Protein AF-A0A9Q1LGC0-F1 (afdb_monomer_lite)

Radius of gyration: 21.3 Å; chains: 1; bounding box: 44×42×55 Å

Structure (mmCIF, N/CA/C/O backbone):
data_AF-A0A9Q1LGC0-F1
#
_entry.id   AF-A0A9Q1LGC0-F1
#
loop_
_atom_site.group_PDB
_atom_site.id
_atom_site.type_symbol
_atom_site.label_atom_id
_atom_site.label_alt_id
_atom_site.label_comp_id
_atom_site.label_asym_id
_atom_site.label_entity_id
_atom_site.label_seq_id
_atom_site.pdbx_PDB_ins_code
_atom_site.Cartn_x
_atom_site.Cartn_y
_atom_site.Cartn_z
_atom_site.occupancy
_atom_site.B_iso_or_equiv
_atom_site.auth_seq_id
_atom_site.auth_comp_id
_atom_site.auth_asym_id
_atom_site.auth_atom_id
_atom_site.pdbx_PDB_model_num
ATOM 1 N N . MET A 1 1 ? 6.711 -19.956 -13.975 1.00 49.34 1 MET A N 1
ATOM 2 C CA . MET A 1 1 ? 8.120 -19.702 -14.358 1.00 49.34 1 MET A CA 1
ATOM 3 C C . MET A 1 1 ? 8.284 -18.197 -14.543 1.00 49.34 1 MET A C 1
ATOM 5 O O . MET A 1 1 ? 7.497 -17.630 -15.287 1.00 49.34 1 MET A O 1
ATOM 9 N N . VAL A 1 2 ? 9.196 -17.536 -13.818 1.00 62.91 2 VAL A N 1
ATOM 10 C CA . VAL A 1 2 ? 9.361 -16.064 -13.844 1.00 62.91 2 VAL A CA 1
ATOM 11 C C . VAL A 1 2 ? 10.770 -15.720 -14.333 1.00 62.91 2 VAL A C 1
ATOM 13 O O . VAL A 1 2 ? 11.728 -16.362 -13.910 1.00 62.91 2 VAL A O 1
ATOM 16 N N . ALA A 1 3 ? 10.897 -14.708 -15.193 1.00 62.69 3 ALA A N 1
ATOM 17 C CA . ALA A 1 3 ? 12.174 -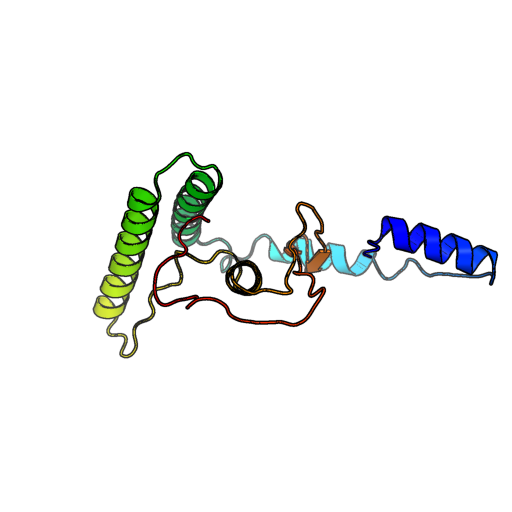14.179 -15.671 1.00 62.69 3 ALA A CA 1
ATOM 18 C C . ALA A 1 3 ? 12.206 -12.653 -15.480 1.00 62.69 3 ALA A C 1
ATOM 20 O O . ALA A 1 3 ? 11.379 -11.944 -16.052 1.00 62.69 3 ALA A O 1
ATOM 21 N N . PHE A 1 4 ? 13.147 -12.155 -14.672 1.00 76.69 4 PHE A N 1
ATOM 22 C CA . PHE A 1 4 ? 13.383 -10.722 -14.454 1.00 76.69 4 PHE A CA 1
ATOM 23 C C . PHE A 1 4 ? 14.465 -10.199 -15.410 1.00 76.69 4 PHE A C 1
ATOM 25 O O . PHE A 1 4 ? 14.964 -10.940 -16.252 1.00 76.69 4 PHE A O 1
ATOM 32 N N . VAL A 1 5 ? 14.838 -8.917 -15.302 1.00 72.25 5 VAL A N 1
ATOM 33 C CA . VAL A 1 5 ? 15.758 -8.241 -16.241 1.00 72.25 5 VAL A CA 1
ATOM 34 C C . VAL A 1 5 ? 17.048 -9.030 -16.480 1.00 72.25 5 VAL A C 1
ATOM 36 O O . VAL A 1 5 ? 17.440 -9.191 -17.628 1.00 72.25 5 VAL A O 1
ATOM 39 N N . ALA A 1 6 ? 17.675 -9.584 -15.438 1.00 70.19 6 ALA A N 1
ATOM 40 C CA . ALA A 1 6 ? 18.895 -10.379 -15.592 1.00 70.19 6 ALA A CA 1
ATOM 41 C C . ALA A 1 6 ? 18.668 -11.636 -16.452 1.00 70.19 6 ALA A C 1
ATOM 43 O O . ALA A 1 6 ? 19.424 -11.889 -17.388 1.00 70.19 6 ALA A O 1
ATOM 44 N N . GLN A 1 7 ? 17.590 -12.386 -16.196 1.00 72.44 7 GLN A N 1
ATOM 45 C CA . GLN A 1 7 ? 17.215 -13.542 -17.015 1.00 72.44 7 GLN A CA 1
ATOM 46 C C . GLN A 1 7 ? 16.841 -13.115 -18.440 1.00 72.44 7 GLN A C 1
ATOM 48 O O . GLN A 1 7 ? 17.258 -13.757 -19.399 1.00 72.44 7 GLN A O 1
ATOM 53 N N . LYS A 1 8 ? 16.140 -11.985 -18.598 1.00 72.50 8 LYS A N 1
ATOM 54 C CA . LYS A 1 8 ? 15.800 -11.421 -19.910 1.00 72.50 8 LYS A CA 1
ATOM 55 C C . LYS A 1 8 ? 17.022 -10.965 -20.698 1.00 72.50 8 LYS A C 1
ATOM 57 O O . LYS A 1 8 ? 17.033 -11.142 -21.906 1.00 72.50 8 LYS A O 1
ATOM 62 N N . VAL A 1 9 ? 18.067 -10.438 -20.061 1.00 71.94 9 VAL A N 1
ATOM 63 C CA . VAL A 1 9 ? 19.337 -10.121 -20.736 1.00 71.94 9 VAL A CA 1
ATOM 64 C C . VAL A 1 9 ? 20.021 -11.396 -21.224 1.00 71.94 9 VAL A C 1
ATOM 66 O O . VAL A 1 9 ? 20.543 -11.405 -22.333 1.00 71.94 9 VAL A O 1
ATOM 69 N N . VAL A 1 10 ? 19.980 -12.487 -20.456 1.00 69.00 10 VAL A N 1
ATOM 70 C CA . VAL A 1 10 ? 20.503 -13.790 -20.905 1.00 69.00 10 VAL A CA 1
ATOM 71 C C . VAL A 1 10 ? 19.692 -14.332 -22.087 1.00 69.00 10 VAL A C 1
ATOM 73 O O . VAL A 1 10 ? 20.288 -14.749 -23.078 1.00 69.00 10 VAL A O 1
ATOM 76 N N . GLU A 1 11 ? 18.359 -14.255 -22.034 1.00 71.94 11 GLU A N 1
ATOM 77 C CA . GLU A 1 11 ? 17.471 -14.644 -23.142 1.00 71.94 11 GLU A CA 1
ATOM 78 C C . GLU A 1 11 ? 17.713 -13.790 -24.393 1.00 71.94 11 GLU A C 1
ATOM 80 O O . GLU A 1 11 ? 17.868 -14.327 -25.485 1.00 71.94 11 GLU A O 1
ATOM 85 N N . VAL A 1 12 ? 17.803 -12.465 -24.241 1.00 74.62 12 VAL A N 1
ATOM 86 C CA . VAL A 1 12 ? 18.082 -11.534 -25.342 1.00 74.62 12 VAL A CA 1
ATOM 87 C C . VAL A 1 12 ? 19.488 -11.736 -25.878 1.00 74.62 12 VAL A C 1
ATOM 89 O O . VAL A 1 12 ? 19.656 -11.662 -27.079 1.00 74.62 12 VAL A O 1
ATOM 92 N N . ASN A 1 13 ? 20.494 -12.034 -25.057 1.00 69.50 13 ASN A N 1
ATOM 93 C CA . ASN A 1 13 ? 21.831 -12.366 -25.549 1.00 69.50 13 ASN A CA 1
ATOM 94 C C . ASN A 1 13 ? 21.836 -13.695 -26.308 1.00 69.50 13 ASN A C 1
ATOM 96 O O . ASN A 1 13 ? 22.532 -13.805 -27.313 1.00 69.50 13 ASN A O 1
ATOM 100 N N . ALA A 1 14 ? 21.063 -14.690 -25.869 1.00 66.81 14 ALA A N 1
ATOM 101 C CA . ALA A 1 14 ? 20.889 -15.938 -26.607 1.00 66.81 14 ALA A CA 1
ATOM 102 C C . ALA A 1 14 ? 20.182 -15.701 -27.956 1.00 66.81 14 ALA A C 1
ATOM 104 O O . ALA A 1 14 ? 20.643 -16.194 -28.981 1.00 66.81 14 ALA A O 1
ATOM 105 N N . LEU A 1 15 ? 19.132 -14.873 -27.972 1.00 70.06 15 LEU A N 1
ATOM 106 C CA . LEU A 1 15 ? 18.386 -14.478 -29.174 1.00 70.06 15 LEU A CA 1
ATOM 107 C C . LEU A 1 15 ? 19.172 -13.536 -30.098 1.00 70.06 15 LEU A C 1
ATOM 109 O O . LEU A 1 15 ? 19.120 -13.694 -31.304 1.00 70.06 15 LEU A O 1
ATOM 113 N N . ALA A 1 16 ? 19.928 -12.578 -29.571 1.00 69.75 16 ALA A N 1
ATOM 114 C CA . ALA A 1 16 ? 20.727 -11.622 -30.338 1.00 69.75 16 ALA A CA 1
ATOM 115 C C . ALA A 1 16 ? 21.984 -12.278 -30.911 1.00 69.75 16 ALA A C 1
ATOM 117 O O . ALA A 1 16 ? 22.354 -11.978 -32.042 1.00 69.75 16 ALA A O 1
ATOM 118 N N . LYS A 1 17 ? 22.594 -13.235 -30.194 1.00 63.78 17 LYS A N 1
ATOM 119 C CA . LYS A 1 17 ? 23.566 -14.164 -30.795 1.00 63.78 17 LYS A CA 1
ATOM 120 C C . LYS A 1 17 ? 22.941 -14.982 -31.927 1.00 63.78 17 LYS A C 1
ATOM 122 O O . LYS A 1 17 ? 23.657 -15.361 -32.843 1.00 63.78 17 LYS A O 1
ATOM 127 N N . ALA A 1 18 ? 21.630 -15.215 -31.879 1.00 61.56 18 ALA A N 1
ATOM 128 C CA . ALA A 1 18 ? 20.885 -15.848 -32.958 1.00 61.56 18 ALA A CA 1
ATOM 129 C C . ALA A 1 18 ? 20.405 -14.876 -34.063 1.00 61.56 18 ALA A C 1
ATOM 131 O O . ALA A 1 18 ? 19.939 -15.366 -35.086 1.00 61.56 18 ALA A O 1
ATOM 132 N N . LEU A 1 19 ? 20.506 -13.540 -33.907 1.00 68.38 19 LEU A N 1
ATOM 133 C CA . LEU A 1 19 ? 19.859 -12.584 -34.833 1.00 68.38 19 LEU A CA 1
ATOM 134 C C . LEU A 1 19 ? 20.586 -11.270 -35.195 1.00 68.38 19 LEU A C 1
ATOM 136 O O . LEU A 1 19 ? 20.078 -10.610 -36.086 1.00 68.38 19 LEU A O 1
ATOM 140 N N . SER A 1 20 ? 21.685 -10.857 -34.546 1.00 58.09 20 SER A N 1
ATOM 141 C CA . SER A 1 20 ? 22.530 -9.654 -34.821 1.00 58.09 20 SER A CA 1
ATOM 142 C C . SER A 1 20 ? 21.945 -8.511 -35.708 1.00 58.09 20 SER A C 1
ATOM 144 O O . SER A 1 20 ? 21.781 -8.699 -36.907 1.00 58.09 20 SER A O 1
ATOM 146 N N . GLY A 1 21 ? 21.751 -7.250 -35.289 1.00 54.09 21 GLY A N 1
ATOM 147 C CA . GLY A 1 21 ? 22.060 -6.536 -34.046 1.00 54.09 21 GLY A CA 1
ATOM 148 C C . GLY A 1 21 ? 21.737 -5.019 -34.125 1.00 54.09 21 GLY A C 1
ATOM 149 O O . GLY A 1 21 ? 21.541 -4.493 -35.216 1.00 54.09 21 GLY A O 1
ATOM 150 N N . ALA A 1 22 ? 21.705 -4.372 -32.942 1.00 58.94 22 ALA A N 1
ATOM 151 C CA . ALA A 1 22 ? 21.866 -2.936 -32.580 1.00 58.94 22 ALA A CA 1
ATOM 152 C C . ALA A 1 22 ? 20.791 -2.413 -31.588 1.00 58.94 22 ALA A C 1
ATOM 154 O O . ALA A 1 22 ? 19.604 -2.699 -31.737 1.00 58.94 22 ALA A O 1
ATOM 155 N N . LYS A 1 23 ? 21.207 -1.648 -30.560 1.00 56.25 23 LYS A N 1
ATOM 156 C CA . LYS A 1 23 ? 20.349 -0.994 -29.542 1.00 56.25 23 LYS A CA 1
ATOM 157 C C . LYS A 1 23 ? 20.912 0.379 -29.138 1.00 56.25 23 LYS A C 1
ATOM 159 O O . LYS A 1 23 ? 22.122 0.560 -29.179 1.00 56.25 23 LYS A O 1
ATOM 164 N N . ASP A 1 24 ? 20.025 1.295 -28.736 1.00 56.31 24 ASP A N 1
ATOM 165 C CA . ASP A 1 24 ? 20.278 2.739 -28.566 1.00 56.31 24 ASP A CA 1
ATOM 166 C C . ASP A 1 24 ? 20.199 3.197 -27.088 1.00 56.31 24 ASP A C 1
ATOM 168 O O . ASP A 1 24 ? 19.319 2.764 -26.337 1.00 56.31 24 ASP A O 1
ATOM 172 N N . GLU A 1 25 ? 21.123 4.071 -26.673 1.00 56.88 25 GLU A N 1
ATOM 173 C CA . GLU A 1 25 ? 21.407 4.473 -25.281 1.00 56.88 25 GLU A CA 1
ATOM 174 C C . GLU A 1 25 ? 20.877 5.875 -24.905 1.00 56.88 25 GLU A C 1
ATOM 176 O O . GLU A 1 25 ? 20.858 6.238 -23.725 1.00 56.88 25 GLU A O 1
ATOM 181 N N . ALA A 1 26 ? 20.368 6.661 -25.860 1.00 52.81 26 ALA A N 1
ATOM 182 C CA . ALA A 1 26 ? 19.949 8.053 -25.628 1.00 52.81 26 ALA A CA 1
ATOM 183 C C . ALA A 1 26 ? 18.711 8.227 -24.711 1.00 52.81 26 ALA A C 1
ATOM 185 O O . ALA A 1 26 ? 18.450 9.320 -24.209 1.00 52.81 26 ALA A O 1
ATOM 186 N N . PHE A 1 27 ? 17.952 7.161 -24.445 1.00 50.78 27 PHE A N 1
ATOM 187 C CA . PHE A 1 27 ? 16.671 7.218 -23.724 1.00 50.78 27 PHE A CA 1
ATOM 188 C C . PHE A 1 27 ? 16.808 7.405 -22.194 1.00 50.78 27 PHE A C 1
ATOM 190 O O . PHE A 1 27 ? 15.862 7.829 -21.529 1.00 50.78 27 PHE A O 1
ATOM 197 N N . PHE A 1 28 ? 17.976 7.118 -21.607 1.00 52.06 28 PHE A N 1
ATOM 198 C CA . PHE A 1 28 ? 18.131 7.037 -20.145 1.00 52.06 28 PHE A CA 1
ATOM 199 C C . PHE A 1 28 ? 18.548 8.351 -19.456 1.00 52.06 28 PHE A C 1
ATOM 201 O O . PHE A 1 28 ? 18.297 8.516 -18.260 1.00 52.06 28 PHE A O 1
ATOM 208 N N . SER A 1 29 ? 19.124 9.319 -20.179 1.00 56.34 29 SER A N 1
ATOM 209 C CA . SER A 1 29 ? 19.671 10.558 -19.592 1.00 56.34 29 SER A CA 1
ATOM 210 C C . SER A 1 29 ? 18.597 11.597 -19.227 1.00 56.34 29 SER A C 1
ATOM 212 O O . SER A 1 29 ? 18.686 12.247 -18.183 1.00 56.34 29 SER A O 1
ATOM 214 N N . ALA A 1 30 ? 17.528 11.704 -20.022 1.00 57.81 30 ALA A N 1
ATOM 215 C CA . ALA A 1 30 ? 16.445 12.671 -19.809 1.00 57.81 30 ALA A CA 1
ATOM 216 C C . ALA A 1 30 ? 15.650 12.419 -18.511 1.00 57.81 30 ALA A C 1
ATOM 218 O O . ALA A 1 30 ? 15.140 13.349 -17.883 1.00 57.81 30 ALA A O 1
ATOM 219 N N . ASN A 1 31 ? 15.581 11.162 -18.066 1.00 55.34 31 ASN A N 1
ATOM 220 C CA . ASN A 1 31 ? 14.791 10.775 -16.899 1.00 55.34 31 ASN A CA 1
ATOM 221 C C . ASN A 1 31 ? 15.469 11.154 -15.568 1.00 55.34 31 ASN A C 1
ATOM 223 O O . ASN A 1 31 ? 14.783 11.327 -14.564 1.00 55.34 31 ASN A O 1
ATOM 227 N N . ALA A 1 32 ? 16.798 11.322 -15.542 1.00 57.66 32 ALA A N 1
ATOM 228 C CA . ALA A 1 32 ? 17.554 11.685 -14.340 1.00 57.66 32 ALA A CA 1
ATOM 229 C C . ALA A 1 32 ? 17.368 13.165 -13.945 1.00 57.66 32 ALA A C 1
ATOM 231 O O . ALA A 1 32 ? 17.193 13.482 -12.765 1.00 57.66 32 ALA A O 1
ATOM 232 N N . ALA A 1 33 ? 17.327 14.070 -14.928 1.00 62.91 33 ALA A N 1
ATOM 233 C CA . ALA A 1 33 ? 17.176 15.510 -14.701 1.00 62.91 33 ALA A CA 1
ATOM 234 C C . ALA A 1 33 ? 15.799 15.877 -14.111 1.00 62.91 33 ALA A C 1
ATOM 236 O O . ALA A 1 33 ? 15.700 16.712 -13.212 1.00 62.91 33 ALA A O 1
ATOM 237 N N . ALA A 1 34 ? 14.736 15.195 -14.547 1.00 61.47 34 ALA A N 1
ATOM 238 C CA . ALA A 1 34 ? 13.378 15.422 -14.051 1.00 61.47 34 ALA A CA 1
ATOM 239 C C . ALA A 1 34 ? 13.170 14.999 -12.579 1.00 61.47 34 ALA A C 1
ATOM 241 O O . ALA A 1 34 ? 12.234 15.470 -11.931 1.00 61.47 34 ALA A O 1
ATOM 242 N N . GLN A 1 35 ? 14.025 14.128 -12.025 1.00 58.56 35 GLN A N 1
ATOM 243 C CA . GLN A 1 35 ? 13.902 13.674 -10.630 1.00 58.56 35 GLN A CA 1
ATOM 244 C C . GLN A 1 35 ? 14.501 14.665 -9.638 1.00 58.56 35 GLN A C 1
ATOM 246 O O . GLN A 1 35 ? 13.994 14.806 -8.524 1.00 58.56 35 GLN A O 1
ATOM 251 N N . ALA A 1 36 ? 15.588 15.335 -10.030 1.00 62.53 36 ALA A N 1
ATOM 252 C CA . ALA A 1 36 ? 16.300 16.268 -9.167 1.00 62.53 36 ALA A CA 1
ATOM 253 C C . ALA A 1 36 ? 15.414 17.462 -8.772 1.00 62.53 36 ALA A C 1
ATOM 255 O O . ALA A 1 36 ? 15.439 17.884 -7.619 1.00 62.53 36 ALA A O 1
ATOM 256 N N . SER A 1 37 ? 14.559 17.938 -9.682 1.00 63.62 37 SER A N 1
ATOM 257 C CA . SER A 1 37 ? 13.681 19.093 -9.450 1.00 63.62 37 SER A CA 1
ATOM 258 C C . SER A 1 37 ? 12.495 18.818 -8.518 1.00 63.62 37 SER A C 1
ATOM 260 O O . SER A 1 37 ? 11.952 19.747 -7.927 1.00 63.62 37 SER A O 1
ATOM 262 N N . ARG A 1 38 ? 12.080 17.555 -8.346 1.00 59.66 38 ARG A N 1
ATOM 263 C CA . ARG A 1 38 ? 10.904 17.194 -7.528 1.00 59.66 38 ARG A CA 1
ATOM 264 C C . ARG A 1 38 ? 11.212 16.981 -6.046 1.00 59.66 38 ARG A C 1
ATOM 266 O O . ARG A 1 38 ? 10.285 16.975 -5.240 1.00 59.66 38 ARG A O 1
ATOM 273 N N . LYS A 1 39 ? 12.488 16.823 -5.672 1.00 60.31 39 LYS A N 1
ATOM 274 C CA . LYS A 1 39 ? 12.908 16.536 -4.288 1.00 60.31 39 LYS A CA 1
ATOM 275 C C . LYS A 1 39 ? 12.684 17.692 -3.301 1.00 60.31 39 LYS A C 1
ATOM 277 O O . LYS A 1 39 ? 12.652 17.434 -2.106 1.00 60.31 39 LYS A O 1
ATOM 282 N N . SER A 1 40 ? 12.513 18.929 -3.769 1.00 61.81 40 SER A N 1
ATOM 283 C CA . SER A 1 40 ? 12.423 20.135 -2.927 1.00 61.81 40 SER A CA 1
A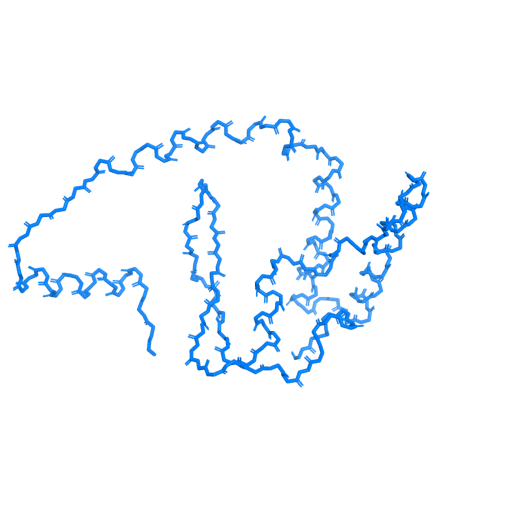TOM 284 C C . SER A 1 40 ? 11.033 20.789 -2.891 1.00 61.81 40 SER A C 1
ATOM 286 O O . SER A 1 40 ? 10.904 21.932 -2.460 1.00 61.81 40 SER A O 1
ATOM 288 N N . SER A 1 41 ? 9.980 20.112 -3.365 1.00 67.44 41 SER A N 1
ATOM 289 C CA . SER A 1 41 ? 8.648 20.724 -3.457 1.00 67.44 41 SER A CA 1
ATOM 290 C C . SER A 1 41 ? 7.994 20.924 -2.075 1.00 67.44 41 SER A C 1
ATOM 292 O O . SER A 1 41 ? 7.762 19.929 -1.383 1.00 67.44 41 SER A O 1
ATOM 294 N N . PRO A 1 42 ? 7.551 22.150 -1.721 1.00 64.06 42 PRO A N 1
ATOM 295 C CA . PRO A 1 42 ? 6.870 22.444 -0.451 1.00 64.06 42 PRO A CA 1
ATOM 296 C C . PRO A 1 42 ? 5.583 21.641 -0.218 1.00 64.06 42 PRO A C 1
ATOM 298 O O . PRO A 1 42 ? 5.165 21.438 0.916 1.00 64.06 42 PRO A O 1
ATOM 301 N N . ARG A 1 43 ? 4.952 21.149 -1.295 1.00 60.28 43 ARG A N 1
ATOM 302 C CA . ARG A 1 43 ? 3.744 20.305 -1.234 1.00 60.28 43 ARG A CA 1
ATOM 303 C C . ARG A 1 43 ? 4.046 18.871 -0.784 1.00 60.28 43 ARG A C 1
ATOM 305 O O . ARG A 1 43 ? 3.145 18.179 -0.331 1.00 60.28 43 ARG A O 1
ATOM 312 N N . VAL A 1 44 ? 5.299 18.430 -0.925 1.00 54.66 44 VAL A N 1
ATOM 313 C CA . VAL A 1 44 ? 5.786 17.092 -0.542 1.00 54.66 44 VAL A CA 1
ATOM 314 C C . VAL A 1 44 ? 6.530 17.141 0.805 1.00 54.66 44 VAL A C 1
ATOM 316 O O . VAL A 1 44 ? 6.647 16.124 1.488 1.00 54.66 44 VAL A O 1
ATOM 319 N N . THR A 1 45 ? 7.005 18.320 1.224 1.00 56.28 45 THR A N 1
ATOM 320 C CA . THR A 1 45 ? 7.857 18.509 2.411 1.00 56.28 45 THR A CA 1
ATOM 321 C C . THR A 1 45 ? 7.162 19.157 3.616 1.00 56.28 45 THR A C 1
ATOM 323 O O . THR A 1 45 ? 7.811 19.858 4.383 1.00 56.28 45 THR A O 1
ATOM 326 N N . ASN A 1 46 ? 5.853 18.958 3.802 1.00 73.06 46 ASN A N 1
ATOM 327 C CA . ASN A 1 46 ? 5.161 19.446 5.003 1.00 73.06 46 ASN A CA 1
ATOM 328 C C . ASN A 1 46 ? 5.547 18.600 6.236 1.00 73.06 46 ASN A C 1
ATOM 330 O O . ASN A 1 46 ? 5.275 17.398 6.282 1.00 73.06 46 ASN A O 1
ATOM 334 N N . GLU A 1 47 ? 6.152 19.236 7.240 1.00 69.12 47 GLU A N 1
ATOM 335 C CA . GLU A 1 47 ? 6.690 18.595 8.447 1.00 69.12 47 GLU A CA 1
ATOM 336 C C . GLU A 1 47 ? 5.636 17.831 9.263 1.00 69.12 47 GLU A C 1
ATOM 338 O O . GLU A 1 47 ? 5.914 16.738 9.765 1.00 69.12 47 GLU A O 1
ATOM 343 N N . THR A 1 48 ? 4.416 18.365 9.372 1.00 70.38 48 THR A N 1
ATOM 344 C CA . THR A 1 48 ? 3.340 17.750 10.167 1.00 70.38 48 THR A CA 1
ATOM 345 C C . THR A 1 48 ? 2.886 16.429 9.547 1.00 70.38 48 THR A C 1
ATOM 347 O O . THR A 1 48 ? 2.768 15.417 10.239 1.00 70.38 48 THR A O 1
ATOM 350 N N . GLY A 1 49 ? 2.717 16.405 8.220 1.00 60.84 49 GLY A N 1
ATOM 351 C CA . GLY A 1 49 ? 2.356 15.192 7.480 1.00 60.84 49 GLY A CA 1
ATOM 352 C C . GLY A 1 49 ? 3.472 14.143 7.477 1.00 60.84 49 GLY A C 1
ATOM 353 O O . GLY A 1 49 ? 3.201 12.944 7.576 1.00 60.84 49 GLY A O 1
ATOM 354 N N . GLN A 1 50 ? 4.738 14.571 7.433 1.00 64.69 50 GLN A N 1
ATOM 355 C CA . GLN A 1 50 ? 5.881 13.656 7.498 1.00 64.69 50 GLN A CA 1
ATOM 356 C C . GLN A 1 50 ? 5.975 12.941 8.848 1.00 64.69 50 GLN A C 1
ATOM 358 O O . GLN A 1 50 ? 6.158 11.726 8.867 1.00 64.69 50 GLN A O 1
ATOM 363 N N . LYS A 1 51 ? 5.789 13.650 9.970 1.00 69.38 51 LYS A N 1
ATOM 364 C CA . LYS A 1 51 ? 5.816 13.041 11.313 1.00 69.38 51 LYS A CA 1
ATOM 365 C C . LYS A 1 51 ? 4.716 11.993 11.498 1.00 69.38 51 LYS A C 1
ATOM 367 O O . LYS A 1 51 ? 5.010 10.885 11.940 1.00 69.38 51 LYS A O 1
ATOM 372 N N . ALA A 1 52 ? 3.485 12.303 11.086 1.00 68.50 52 ALA A N 1
ATOM 373 C CA . ALA A 1 52 ? 2.369 11.354 11.142 1.00 68.50 52 ALA A CA 1
ATOM 374 C C . ALA A 1 52 ? 2.639 10.096 10.293 1.00 68.50 52 ALA A C 1
ATOM 376 O O . ALA A 1 52 ? 2.413 8.970 10.735 1.00 68.50 52 ALA A O 1
ATOM 377 N N . THR A 1 53 ? 3.221 10.272 9.101 1.00 67.81 53 THR A N 1
ATOM 378 C CA . THR A 1 53 ? 3.592 9.156 8.214 1.00 67.81 53 THR A CA 1
ATOM 379 C C . THR A 1 53 ? 4.698 8.278 8.816 1.00 67.81 53 THR A C 1
ATOM 381 O O . THR A 1 53 ? 4.694 7.059 8.629 1.00 67.81 53 THR A O 1
ATOM 384 N N . VAL A 1 54 ? 5.644 8.870 9.555 1.00 76.56 54 VAL A N 1
ATOM 385 C CA . VAL A 1 54 ? 6.753 8.146 10.198 1.00 76.56 54 VAL A CA 1
ATOM 386 C C . VAL A 1 54 ? 6.257 7.249 11.331 1.00 76.56 54 VAL A C 1
ATOM 388 O O . VAL A 1 54 ? 6.620 6.071 11.352 1.00 76.56 54 VAL A O 1
ATOM 391 N N . GLU A 1 55 ? 5.406 7.753 12.227 1.00 79.06 55 GLU A N 1
ATOM 392 C CA . GLU A 1 55 ? 4.877 6.951 13.345 1.00 79.06 55 GLU A CA 1
ATOM 393 C C . GLU A 1 55 ? 4.018 5.785 12.857 1.00 79.06 55 GLU A C 1
ATOM 395 O O . GLU A 1 55 ? 4.178 4.639 13.282 1.00 79.06 55 GLU A O 1
ATOM 400 N N . LEU A 1 56 ? 3.169 6.049 11.872 1.00 79.19 56 LEU A N 1
ATOM 401 C CA . LEU A 1 56 ? 2.297 5.043 11.289 1.00 79.19 56 LEU A CA 1
ATOM 402 C C . LEU A 1 56 ? 3.101 3.985 10.508 1.00 79.19 56 LEU A C 1
ATOM 404 O O . LEU A 1 56 ? 2.826 2.783 10.574 1.00 79.19 56 LEU A O 1
ATOM 408 N N . GLY A 1 57 ? 4.180 4.409 9.843 1.00 80.81 57 GLY A N 1
ATOM 409 C CA . GLY A 1 57 ? 5.170 3.516 9.245 1.00 80.81 57 GLY A CA 1
ATOM 410 C C . GLY A 1 57 ? 5.935 2.669 10.271 1.00 80.81 57 GLY A C 1
ATOM 411 O O . GLY A 1 57 ? 6.251 1.510 9.982 1.00 80.81 57 GLY A O 1
ATOM 412 N N . ARG A 1 58 ? 6.220 3.208 11.464 1.00 85.81 58 ARG A N 1
ATOM 413 C CA . ARG A 1 58 ? 6.894 2.496 12.562 1.00 85.81 58 ARG A CA 1
ATOM 414 C C . ARG A 1 58 ? 6.029 1.354 13.087 1.00 85.81 58 ARG A C 1
ATOM 416 O O . ARG A 1 58 ? 6.484 0.212 13.077 1.00 85.81 58 ARG A O 1
ATOM 423 N N . VAL A 1 59 ? 4.777 1.640 13.438 1.00 85.25 59 VAL A N 1
ATOM 424 C CA . VAL A 1 59 ? 3.816 0.652 13.959 1.00 85.25 59 VAL A CA 1
ATOM 425 C C . VAL A 1 59 ? 3.608 -0.500 12.970 1.00 85.25 59 VAL A C 1
ATOM 427 O O . VAL A 1 59 ? 3.735 -1.672 13.328 1.00 85.25 59 VAL A O 1
ATOM 430 N N . ARG A 1 60 ? 3.386 -0.190 11.685 1.00 85.06 60 ARG A N 1
ATOM 431 C CA . ARG A 1 60 ? 3.254 -1.212 10.628 1.00 85.06 60 ARG A CA 1
ATOM 432 C C . ARG A 1 60 ? 4.509 -2.080 10.498 1.00 85.06 60 ARG A C 1
ATOM 434 O O . ARG A 1 60 ? 4.413 -3.291 10.298 1.00 85.06 60 ARG A O 1
ATOM 441 N N . ARG A 1 61 ? 5.697 -1.472 10.591 1.00 84.75 61 ARG A N 1
ATOM 442 C CA . ARG A 1 61 ? 6.980 -2.187 10.504 1.00 84.75 61 ARG A CA 1
ATOM 443 C C . ARG A 1 61 ? 7.187 -3.110 11.698 1.00 84.75 61 ARG A C 1
ATOM 445 O O . ARG A 1 61 ? 7.643 -4.233 11.508 1.00 84.75 61 ARG A O 1
ATOM 452 N N . GLU A 1 62 ? 6.865 -2.649 12.900 1.00 87.69 62 GLU A N 1
ATOM 453 C CA . GLU A 1 62 ? 6.959 -3.439 14.130 1.00 87.69 62 GLU A CA 1
ATOM 454 C C . GLU A 1 62 ? 6.004 -4.634 14.101 1.00 87.69 62 GLU A C 1
ATOM 456 O O . GLU A 1 62 ? 6.428 -5.743 14.431 1.00 87.69 62 GLU A O 1
ATOM 461 N N . TYR A 1 63 ? 4.780 -4.451 13.597 1.00 86.25 63 TYR A N 1
ATOM 462 C CA . TYR A 1 63 ? 3.834 -5.551 13.405 1.00 86.25 63 TYR A CA 1
ATOM 463 C C . TYR A 1 63 ? 4.339 -6.573 12.379 1.00 86.25 63 TYR A C 1
ATOM 465 O O . TYR A 1 63 ? 4.402 -7.768 12.665 1.00 86.25 63 TYR A O 1
ATOM 473 N N . LYS A 1 64 ? 4.817 -6.117 11.210 1.00 83.44 64 LYS A N 1
ATOM 474 C CA . LYS A 1 64 ? 5.410 -7.003 10.187 1.00 83.44 64 LYS A CA 1
ATOM 475 C C . LYS A 1 64 ? 6.656 -7.739 10.698 1.00 83.44 64 LYS A C 1
ATOM 477 O O . LYS A 1 64 ? 6.934 -8.852 10.260 1.00 83.44 64 LYS A O 1
ATOM 482 N N . ALA A 1 65 ? 7.391 -7.133 11.630 1.00 86.38 65 ALA A N 1
ATOM 483 C CA . ALA A 1 65 ? 8.532 -7.736 12.313 1.00 86.38 65 ALA A CA 1
ATOM 484 C C . ALA A 1 65 ? 8.144 -8.611 13.523 1.00 86.38 65 ALA A C 1
ATOM 486 O O . ALA A 1 65 ? 9.045 -9.087 14.213 1.00 86.38 65 ALA A O 1
ATOM 487 N N . LYS A 1 66 ? 6.843 -8.819 13.787 1.00 88.25 66 LYS A N 1
ATOM 488 C CA . LYS A 1 66 ? 6.297 -9.577 14.929 1.00 88.25 66 LYS A CA 1
ATOM 489 C C . LYS A 1 66 ? 6.773 -9.067 16.300 1.00 88.25 66 LYS A C 1
ATOM 491 O O . LYS A 1 66 ? 6.913 -9.845 17.236 1.00 88.25 66 LYS A O 1
ATOM 496 N N . LYS A 1 67 ? 7.066 -7.766 16.407 1.00 89.44 67 LYS A N 1
ATOM 497 C CA . LYS A 1 67 ? 7.533 -7.125 17.651 1.00 89.44 67 LYS A CA 1
ATOM 498 C C . LYS A 1 67 ? 6.399 -6.637 18.548 1.00 89.44 67 LYS A C 1
ATOM 500 O O . LYS A 1 67 ? 6.622 -6.484 19.740 1.00 89.44 67 LYS A O 1
ATOM 505 N N . ILE A 1 68 ? 5.234 -6.376 17.963 1.00 90.38 68 ILE A N 1
ATOM 506 C CA . ILE A 1 68 ? 4.005 -5.998 18.666 1.00 90.38 68 ILE A CA 1
ATOM 507 C C . ILE A 1 68 ? 2.932 -7.041 18.383 1.00 90.38 68 ILE A C 1
ATOM 509 O O . ILE A 1 68 ? 2.969 -7.697 17.332 1.00 90.38 68 ILE A O 1
ATOM 513 N N . SER A 1 69 ? 2.001 -7.204 19.318 1.00 90.31 69 SER A N 1
ATOM 514 C CA . SER A 1 69 ? 0.907 -8.158 19.159 1.00 90.31 69 SER A CA 1
ATOM 515 C C . SER A 1 69 ? -0.115 -7.671 18.127 1.00 90.31 69 SER A C 1
ATOM 517 O O . SER A 1 69 ? -0.145 -6.499 17.735 1.00 90.31 69 SER A O 1
ATOM 519 N N . GLU A 1 70 ? -0.972 -8.577 17.666 1.00 86.31 70 GLU A N 1
ATOM 520 C CA . GLU A 1 70 ? -2.073 -8.205 16.780 1.00 86.31 70 GLU A CA 1
ATOM 521 C C . GLU A 1 70 ? -3.078 -7.288 17.477 1.00 86.31 70 GLU A C 1
ATOM 523 O O . GLU A 1 70 ? -3.562 -6.330 16.879 1.00 86.31 70 GLU A O 1
ATOM 528 N N . GLU A 1 71 ? -3.349 -7.528 18.755 1.00 88.56 71 GLU A N 1
ATOM 529 C CA . GLU A 1 71 ? -4.245 -6.707 19.562 1.00 88.56 71 GLU A CA 1
ATOM 530 C C . GLU A 1 71 ? -3.702 -5.282 19.709 1.00 88.56 71 GLU A C 1
ATOM 532 O O . GLU A 1 71 ? -4.453 -4.315 19.555 1.00 88.56 71 GLU A O 1
ATOM 537 N N . GLU A 1 72 ? -2.395 -5.142 19.950 1.00 88.50 72 GLU A N 1
ATOM 538 C CA . GLU A 1 72 ? -1.708 -3.849 20.011 1.00 88.50 72 GLU A CA 1
ATOM 539 C C . GLU A 1 72 ? -1.754 -3.125 18.662 1.00 88.50 72 GLU A C 1
ATOM 541 O O . GLU A 1 72 ? -2.076 -1.934 18.602 1.00 88.50 72 GLU A O 1
ATOM 546 N N . TYR A 1 73 ? -1.513 -3.850 17.565 1.00 89.06 73 TYR A N 1
ATOM 547 C CA . TYR A 1 73 ? -1.620 -3.303 16.217 1.00 89.06 73 TYR A CA 1
ATOM 548 C C . TYR A 1 73 ? -3.047 -2.819 15.925 1.00 89.06 73 TYR A C 1
ATOM 550 O O . TYR A 1 73 ? -3.249 -1.649 15.601 1.00 89.06 73 TYR A O 1
ATOM 558 N N . VAL A 1 74 ? -4.062 -3.661 16.122 1.00 88.81 74 VAL A N 1
ATOM 559 C CA . VAL A 1 74 ? -5.472 -3.308 15.886 1.00 88.81 74 VAL A CA 1
ATOM 560 C C . VAL A 1 74 ? -5.903 -2.122 16.747 1.00 88.81 74 VAL A C 1
ATOM 562 O O . VAL A 1 74 ? -6.633 -1.254 16.263 1.00 88.81 74 VAL A O 1
ATOM 565 N N . LYS A 1 75 ? -5.449 -2.052 18.003 1.00 90.81 75 LYS A N 1
ATOM 566 C CA . LYS A 1 75 ? -5.719 -0.913 18.887 1.00 90.81 75 LYS A CA 1
ATOM 567 C C . LYS A 1 75 ? -5.134 0.381 18.321 1.00 90.81 75 LYS A C 1
ATOM 569 O O . LYS A 1 75 ? -5.873 1.351 18.179 1.00 90.81 75 LYS A O 1
ATOM 574 N N . SER A 1 76 ? -3.860 0.374 17.929 1.00 90.00 76 SER A N 1
ATOM 575 C CA . SER A 1 76 ? -3.201 1.559 17.362 1.00 90.00 76 SER A CA 1
ATOM 576 C C . SER A 1 76 ? -3.878 2.057 16.077 1.00 90.00 76 SER A C 1
ATOM 578 O O . SER A 1 76 ? -4.096 3.253 15.908 1.00 90.00 76 SER A O 1
ATOM 580 N N . ILE A 1 77 ? -4.307 1.140 15.203 1.00 89.50 77 ILE A N 1
ATOM 581 C CA . ILE A 1 77 ? -5.032 1.474 13.971 1.00 89.50 77 ILE A CA 1
ATOM 582 C C . ILE A 1 77 ? -6.387 2.115 14.290 1.00 89.50 77 ILE A C 1
ATOM 584 O O . ILE A 1 77 ? -6.743 3.120 13.679 1.00 89.50 77 ILE A O 1
ATOM 588 N N . LYS A 1 78 ? -7.135 1.583 15.264 1.00 90.19 78 LYS A N 1
ATOM 589 C CA . LYS A 1 78 ? -8.415 2.172 15.693 1.00 90.19 78 LYS A CA 1
ATOM 590 C C . LYS A 1 78 ? -8.247 3.574 16.279 1.00 90.19 78 LYS A C 1
ATOM 592 O O . LYS A 1 78 ? -9.085 4.432 16.020 1.00 90.19 78 LYS A O 1
ATOM 597 N N . GLU A 1 79 ? -7.187 3.806 17.050 1.00 91.25 79 GLU A N 1
ATOM 598 C CA . GLU A 1 79 ? -6.875 5.128 17.605 1.00 91.25 79 GLU A CA 1
ATOM 599 C C . GLU A 1 79 ? -6.576 6.151 16.501 1.00 91.25 79 GLU A C 1
ATOM 601 O O . GLU A 1 79 ? -7.063 7.276 16.573 1.00 91.25 79 GLU A O 1
ATOM 606 N N . GLU A 1 80 ? -5.847 5.763 15.452 1.00 90.12 80 GLU A N 1
ATOM 607 C CA . GLU A 1 80 ? -5.603 6.636 14.296 1.00 90.12 80 GLU A CA 1
ATOM 608 C C . GLU A 1 80 ? -6.875 6.914 13.486 1.00 90.12 80 GLU A C 1
ATOM 610 O O . GLU A 1 80 ? -7.134 8.067 13.143 1.00 90.12 80 GLU A O 1
ATOM 615 N N . ILE A 1 81 ? -7.720 5.902 13.248 1.00 90.12 81 ILE A N 1
ATOM 616 C CA . ILE A 1 81 ? -9.027 6.106 12.593 1.00 90.12 81 ILE A CA 1
ATOM 617 C C . ILE A 1 81 ? -9.862 7.111 13.389 1.00 90.12 81 ILE A C 1
ATOM 619 O O . ILE A 1 81 ? -10.436 8.022 12.799 1.00 90.12 81 ILE A O 1
ATOM 623 N N . LYS A 1 82 ? -9.903 6.977 14.722 1.00 92.38 82 LYS A N 1
ATOM 624 C CA . LYS A 1 82 ? -10.646 7.896 15.588 1.00 92.38 82 LYS A CA 1
ATOM 625 C C . LYS A 1 82 ? -10.160 9.336 15.421 1.00 92.38 82 LYS A C 1
ATOM 627 O O . LYS A 1 82 ? -10.978 10.211 15.193 1.00 92.38 82 LYS A O 1
ATOM 632 N N . LYS A 1 83 ? -8.846 9.580 15.465 1.00 91.25 83 LYS A N 1
ATOM 633 C CA . LYS A 1 83 ? -8.285 10.933 15.278 1.00 91.25 83 LYS A CA 1
ATOM 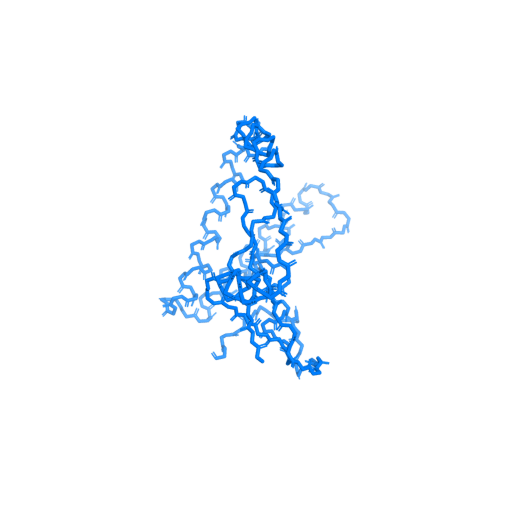634 C C . LYS A 1 83 ? -8.662 11.536 13.926 1.00 91.25 83 LYS A C 1
ATOM 636 O O . LYS A 1 83 ? -8.967 12.719 13.846 1.00 91.25 83 LYS A O 1
ATOM 641 N N . VAL A 1 84 ? -8.619 10.728 12.866 1.00 90.44 84 VAL A N 1
ATOM 642 C CA . VAL A 1 84 ? -8.969 11.165 11.508 1.00 90.44 84 VAL A CA 1
ATOM 643 C C . VAL A 1 84 ? -10.460 11.480 11.401 1.00 90.44 84 VAL A C 1
ATOM 645 O O . VAL A 1 84 ? -10.826 12.457 10.757 1.00 90.44 84 VAL A O 1
ATOM 648 N N . VAL A 1 85 ? -11.319 10.681 12.030 1.00 91.56 85 VAL A N 1
ATOM 649 C CA . VAL A 1 85 ? -12.765 10.933 12.103 1.00 91.56 85 VAL A CA 1
ATOM 650 C C . VAL A 1 85 ? -13.057 12.206 12.897 1.00 91.56 85 VAL A C 1
ATOM 652 O O . VAL A 1 85 ? -13.682 13.101 12.341 1.00 91.56 85 VAL A O 1
ATOM 655 N N . ASP A 1 86 ? -12.516 12.337 14.113 1.00 92.44 86 ASP A N 1
ATOM 656 C CA . ASP A 1 86 ? -12.694 13.517 14.973 1.00 92.44 86 ASP A CA 1
ATOM 657 C C . ASP A 1 86 ? -12.274 14.811 14.235 1.00 92.44 86 ASP A C 1
ATOM 659 O O . ASP A 1 86 ? -12.975 15.819 14.275 1.00 92.44 86 ASP A O 1
ATOM 663 N N . LEU A 1 87 ? -11.152 14.775 13.500 1.00 91.81 87 LEU A N 1
ATOM 664 C CA . LEU A 1 87 ? -10.681 15.910 12.698 1.00 91.81 87 LEU A CA 1
ATOM 665 C C . LEU A 1 87 ? -11.633 16.247 11.543 1.00 91.81 87 LEU A C 1
ATOM 667 O O . LEU A 1 87 ? -11.828 17.415 11.228 1.00 91.81 87 LEU A O 1
ATOM 671 N N . GLN A 1 88 ? -12.195 15.243 10.871 1.00 92.06 88 GLN A N 1
ATOM 672 C CA . GLN A 1 88 ? -13.132 15.491 9.775 1.00 92.06 88 GLN A CA 1
ATOM 673 C C . GLN A 1 88 ? -14.459 16.066 10.277 1.00 92.06 88 GLN A C 1
ATOM 675 O O . GLN A 1 88 ? -15.033 16.913 9.598 1.00 92.06 88 GLN A O 1
ATOM 680 N N . GLU A 1 89 ? -14.913 15.643 11.457 1.00 93.44 89 GLU A N 1
ATOM 681 C CA . GLU A 1 89 ? -16.088 16.210 12.123 1.00 93.44 89 GLU A CA 1
ATOM 682 C C . GLU A 1 89 ? -15.848 17.670 12.537 1.00 93.44 89 GLU A C 1
ATOM 684 O O . GLU A 1 89 ? -16.705 18.517 12.300 1.00 93.44 89 GLU A O 1
ATOM 689 N N . GLU A 1 90 ? -14.668 18.002 13.077 1.00 94.94 90 GLU A N 1
ATOM 690 C CA . GLU A 1 90 ? -14.288 19.396 13.376 1.00 94.94 90 GLU A CA 1
ATOM 691 C C . GLU A 1 90 ? -14.249 20.272 12.112 1.00 94.94 90 GLU A C 1
ATOM 693 O O . GLU A 1 90 ? -14.570 21.460 12.156 1.00 94.94 90 GLU A O 1
ATOM 698 N N . LEU A 1 91 ? -13.872 19.679 10.977 1.00 92.88 91 LEU A N 1
ATOM 699 C CA . LEU A 1 91 ? -13.821 20.340 9.673 1.00 92.88 91 LEU A CA 1
ATOM 700 C C . LEU A 1 91 ? -15.171 20.366 8.935 1.00 92.88 91 LEU A C 1
ATOM 702 O O . LEU A 1 91 ? -15.203 20.839 7.799 1.00 92.88 91 LEU A O 1
ATOM 706 N N . ASP A 1 92 ? -16.251 19.888 9.562 1.00 93.38 92 ASP A N 1
ATOM 707 C CA . ASP A 1 92 ? -17.614 19.865 9.010 1.00 93.38 92 ASP A CA 1
ATOM 708 C C . ASP A 1 92 ? -17.704 19.125 7.658 1.00 93.38 92 ASP A C 1
ATOM 710 O O . ASP A 1 92 ? -18.297 19.591 6.687 1.00 93.38 92 ASP A O 1
ATOM 714 N N . ILE A 1 93 ? -17.040 17.966 7.562 1.00 92.56 93 ILE A N 1
ATOM 715 C CA . ILE A 1 93 ? -17.045 17.126 6.358 1.00 92.56 93 ILE A CA 1
ATOM 716 C C . ILE A 1 93 ? -18.265 16.195 6.364 1.00 92.56 93 ILE A C 1
ATOM 718 O O . ILE A 1 93 ? -18.421 15.364 7.255 1.00 92.56 93 ILE A O 1
ATOM 722 N N . ASP A 1 94 ? -19.078 16.249 5.304 1.00 88.81 94 ASP A N 1
ATOM 723 C CA . ASP A 1 94 ? -20.330 15.479 5.198 1.00 88.81 94 ASP A CA 1
ATOM 724 C C . ASP A 1 94 ? -20.140 13.954 5.087 1.00 88.81 94 ASP A C 1
ATOM 726 O O . ASP A 1 94 ? -20.993 13.168 5.504 1.00 88.81 94 ASP A O 1
ATOM 730 N N . VAL A 1 95 ? -19.042 13.514 4.463 1.00 91.44 95 VAL A N 1
ATOM 731 C CA . VAL A 1 95 ? -18.763 12.097 4.186 1.00 91.44 95 VAL A CA 1
ATOM 732 C C . VAL A 1 95 ? -17.378 11.744 4.701 1.00 91.44 95 VAL A C 1
ATOM 734 O O . VAL A 1 95 ? -16.362 12.121 4.118 1.00 91.44 95 VAL A O 1
ATOM 737 N N . LEU A 1 96 ? -17.351 10.984 5.791 1.00 88.06 96 LEU A N 1
ATOM 738 C CA . LEU A 1 96 ? -16.125 10.649 6.504 1.00 88.06 96 LEU A CA 1
ATOM 739 C C . LEU A 1 96 ? -15.394 9.475 5.850 1.00 88.06 96 LEU A C 1
ATOM 741 O O . LEU A 1 96 ? -16.000 8.485 5.426 1.00 88.06 96 LEU A O 1
ATOM 745 N N . VAL A 1 97 ? -14.065 9.545 5.843 1.00 91.06 97 VAL A N 1
ATOM 746 C CA . VAL A 1 97 ? -13.188 8.436 5.454 1.00 91.06 97 VAL A CA 1
ATOM 747 C C . VAL A 1 97 ? -12.319 7.998 6.627 1.00 91.06 97 VAL A C 1
ATOM 749 O O . VAL A 1 97 ? -11.907 8.799 7.455 1.00 91.06 97 VAL A O 1
ATOM 752 N N . HIS A 1 98 ? -11.988 6.710 6.703 1.00 88.12 98 HIS A N 1
ATOM 753 C CA . HIS A 1 98 ? -11.185 6.181 7.813 1.00 88.12 98 HIS A CA 1
ATOM 754 C C . HIS A 1 98 ? -9.672 6.455 7.677 1.00 88.12 98 HIS A C 1
ATOM 756 O O . HIS A 1 98 ? -8.905 6.085 8.560 1.00 88.12 98 HIS A O 1
ATOM 762 N N . GLY A 1 99 ? -9.225 7.054 6.565 1.00 86.38 99 GLY A N 1
ATOM 763 C CA . GLY A 1 99 ? -7.829 7.463 6.340 1.00 86.38 99 GLY A CA 1
ATOM 764 C C . GLY A 1 99 ? -6.843 6.347 5.966 1.00 86.38 99 GLY A C 1
ATOM 765 O O . GLY A 1 99 ? -5.660 6.618 5.791 1.00 86.38 99 GLY A O 1
ATOM 766 N N . GLU A 1 100 ? -7.307 5.101 5.846 1.00 87.69 100 GLU A N 1
ATOM 767 C CA . GLU A 1 100 ? -6.503 3.915 5.493 1.00 87.69 100 GLU A CA 1
ATOM 768 C C . GLU A 1 100 ? -5.177 3.714 6.271 1.00 87.69 100 GLU A C 1
ATOM 770 O O . GLU A 1 100 ? -4.149 3.337 5.688 1.00 87.69 100 GLU A O 1
ATOM 775 N N . PRO A 1 101 ? -5.162 3.903 7.608 1.00 87.38 101 PRO A N 1
ATOM 776 C CA . PRO A 1 101 ? -3.957 3.765 8.424 1.00 87.38 101 PRO A CA 1
ATOM 777 C C . PRO A 1 101 ? -3.397 2.336 8.448 1.00 87.38 101 PRO A C 1
ATOM 779 O O . PRO A 1 101 ? -2.237 2.127 8.804 1.00 87.38 101 PRO A O 1
ATOM 782 N N . GLU A 1 102 ? -4.127 1.340 7.968 1.00 84.75 102 GLU A N 1
ATOM 783 C CA . GLU A 1 102 ? -3.665 -0.038 7.834 1.00 84.75 102 GLU A CA 1
ATOM 784 C C . GLU A 1 102 ? -2.960 -0.342 6.495 1.00 84.75 102 GLU A C 1
ATOM 786 O O . GLU A 1 102 ? -2.221 -1.326 6.409 1.00 84.75 102 GLU A O 1
ATOM 791 N N . ARG A 1 103 ? -3.127 0.491 5.452 1.00 84.94 103 ARG A N 1
ATOM 792 C CA . ARG A 1 103 ? -2.671 0.183 4.079 1.00 84.94 103 ARG A CA 1
ATOM 793 C C . ARG A 1 103 ? -1.430 0.966 3.669 1.00 84.94 103 ARG A C 1
ATOM 795 O O . ARG A 1 103 ? -1.395 2.193 3.719 1.00 84.94 103 ARG A O 1
ATOM 802 N N . ASN A 1 104 ? -0.390 0.250 3.244 1.00 80.62 104 ASN A N 1
ATOM 803 C CA . ASN A 1 104 ? 0.846 0.870 2.752 1.00 80.62 104 ASN A CA 1
ATOM 804 C C . ASN A 1 104 ? 0.853 1.068 1.233 1.00 80.62 104 ASN A C 1
ATOM 806 O O . ASN A 1 104 ? 1.262 2.115 0.744 1.00 80.62 104 ASN A O 1
ATOM 810 N N . ASP A 1 105 ? 0.396 0.060 0.501 1.00 84.56 105 ASP A N 1
ATOM 811 C CA . ASP A 1 105 ? 0.177 0.110 -0.937 1.00 84.56 105 ASP A CA 1
ATOM 812 C C . ASP A 1 105 ? -1.162 -0.569 -1.218 1.00 84.56 105 ASP A C 1
ATOM 814 O O . ASP A 1 105 ? -1.450 -1.631 -0.662 1.00 84.56 105 ASP A O 1
ATOM 818 N N . MET A 1 106 ? -1.992 0.074 -2.038 1.00 85.00 106 MET A N 1
ATOM 819 C CA . MET A 1 106 ? -3.347 -0.391 -2.332 1.00 85.00 106 MET A CA 1
ATOM 820 C C . MET A 1 106 ? -3.339 -1.783 -2.955 1.00 85.00 106 MET A C 1
ATOM 822 O O . MET A 1 106 ? -4.111 -2.651 -2.561 1.00 85.00 106 MET A O 1
ATOM 826 N N . VAL A 1 107 ? -2.451 -2.012 -3.919 1.00 86.00 107 VAL A N 1
ATOM 827 C CA . VAL A 1 107 ? -2.422 -3.256 -4.684 1.00 86.00 107 VAL A CA 1
ATOM 828 C C . VAL A 1 107 ? -1.794 -4.371 -3.854 1.00 86.00 107 VAL A C 1
ATOM 830 O O . VAL A 1 107 ? -2.299 -5.494 -3.863 1.00 86.00 107 VAL A O 1
ATOM 833 N N . GLU A 1 108 ? -0.738 -4.069 -3.096 1.00 86.06 108 GLU A N 1
ATOM 834 C CA . GLU A 1 108 ? -0.130 -5.030 -2.169 1.00 86.06 108 GLU A CA 1
ATOM 835 C C . GLU A 1 108 ? -1.129 -5.477 -1.099 1.00 86.06 108 GLU A C 1
ATOM 837 O O . GLU A 1 108 ? -1.290 -6.676 -0.880 1.00 86.06 108 GLU A O 1
ATOM 842 N N . TYR A 1 109 ? -1.871 -4.538 -0.506 1.00 87.31 109 TYR A N 1
ATOM 843 C CA . TYR A 1 109 ? -2.836 -4.844 0.549 1.00 87.31 109 TYR A CA 1
ATOM 844 C C . TYR A 1 109 ? -3.918 -5.839 0.109 1.00 87.31 109 TYR A C 1
ATOM 846 O O . TYR A 1 109 ? -4.243 -6.769 0.854 1.00 87.31 109 TYR A O 1
ATOM 854 N N . PHE A 1 110 ? -4.478 -5.659 -1.091 1.00 88.81 110 PHE A N 1
ATOM 855 C CA . PHE A 1 110 ? -5.495 -6.573 -1.615 1.00 88.81 110 PHE A CA 1
ATOM 856 C C . PHE A 1 110 ? -4.889 -7.867 -2.136 1.00 88.81 110 PHE A C 1
ATOM 858 O O . PHE A 1 110 ? -5.387 -8.942 -1.812 1.00 88.81 110 PHE A O 1
ATOM 865 N N . GLY A 1 111 ? -3.817 -7.787 -2.924 1.00 87.50 111 GLY A N 1
ATOM 866 C CA . GLY A 1 111 ? -3.245 -8.978 -3.539 1.00 87.50 111 GLY A CA 1
ATOM 867 C C . GLY A 1 111 ? -2.720 -9.973 -2.503 1.00 87.50 111 GLY A C 1
ATOM 868 O O . GLY A 1 111 ? -2.814 -11.170 -2.736 1.00 87.50 111 GLY A O 1
ATOM 869 N N . GLU A 1 112 ? -2.232 -9.525 -1.339 1.00 87.12 112 GLU A N 1
ATOM 870 C CA . GLU A 1 112 ? -1.801 -10.431 -0.257 1.00 87.12 112 GLU A CA 1
ATOM 871 C C . GLU A 1 112 ? -2.955 -11.259 0.336 1.00 87.12 112 GLU A C 1
ATOM 873 O O . GLU A 1 112 ? -2.710 -12.274 0.984 1.00 87.12 112 GLU A O 1
ATOM 878 N N . GLN A 1 113 ? -4.204 -10.836 0.132 1.00 88.12 113 GLN A N 1
ATOM 879 C CA . GLN A 1 113 ? -5.410 -11.502 0.637 1.00 88.12 113 GLN A CA 1
ATOM 880 C C . GLN A 1 113 ? -6.150 -12.295 -0.454 1.00 88.12 113 GLN A C 1
ATOM 882 O O . GLN A 1 113 ? -7.166 -12.936 -0.173 1.00 88.12 113 GLN A O 1
ATOM 887 N N . LEU A 1 114 ? -5.656 -12.255 -1.696 1.00 90.81 114 LEU A N 1
ATOM 888 C CA . LEU A 1 114 ? -6.226 -12.949 -2.848 1.00 90.81 114 LEU A CA 1
ATOM 889 C C . LEU A 1 114 ? -5.395 -14.182 -3.209 1.00 90.81 114 LEU A C 1
ATOM 891 O O . LEU A 1 114 ? -4.165 -14.163 -3.202 1.00 90.81 114 LEU A O 1
ATOM 895 N N . SER A 1 115 ? -6.076 -15.261 -3.589 1.00 89.94 115 SER A N 1
ATOM 896 C CA . SER A 1 115 ? -5.420 -16.413 -4.214 1.00 89.94 115 SER A CA 1
ATOM 897 C C . SER A 1 115 ? -5.004 -16.069 -5.650 1.00 89.94 115 SER A C 1
ATOM 899 O O . SER A 1 115 ? -5.586 -15.179 -6.269 1.00 89.94 115 SER A O 1
ATOM 901 N N . GLY A 1 116 ? -3.983 -16.749 -6.177 1.00 89.19 116 GLY A N 1
ATOM 902 C CA . GLY A 1 116 ? -3.462 -16.498 -7.529 1.00 89.19 116 GLY A CA 1
ATOM 903 C C . GLY A 1 116 ? -2.474 -15.328 -7.631 1.00 89.19 116 GLY A C 1
ATOM 904 O O . GLY A 1 116 ? -1.906 -15.109 -8.700 1.00 89.19 116 GLY A O 1
ATOM 905 N N . PHE A 1 117 ? -2.217 -14.617 -6.527 1.00 92.25 117 PHE A N 1
ATOM 906 C CA . PHE A 1 117 ? -1.224 -13.546 -6.418 1.00 92.25 117 PHE A CA 1
ATOM 907 C C . PHE A 1 117 ? 0.049 -14.015 -5.707 1.00 92.25 117 PHE A C 1
ATOM 909 O O . PHE A 1 117 ? 0.005 -14.747 -4.720 1.00 92.25 117 PHE A O 1
ATOM 916 N N . ALA A 1 118 ? 1.199 -13.549 -6.184 1.00 87.44 118 ALA A N 1
ATOM 917 C CA . ALA A 1 118 ? 2.494 -13.720 -5.542 1.00 87.44 118 ALA A CA 1
ATOM 918 C C . ALA A 1 118 ? 3.220 -12.376 -5.431 1.00 87.44 118 ALA A C 1
ATOM 920 O O . ALA A 1 118 ? 3.172 -11.544 -6.339 1.00 87.44 118 ALA A O 1
ATOM 921 N N . PHE A 1 119 ? 3.948 -12.190 -4.331 1.00 88.00 119 PHE A N 1
ATOM 922 C CA . PHE A 1 119 ? 4.771 -11.008 -4.089 1.00 88.00 119 PHE A CA 1
ATOM 923 C C . PHE A 1 119 ? 6.233 -11.401 -3.989 1.00 88.00 119 PHE A C 1
ATOM 925 O O . PHE A 1 119 ? 6.604 -12.367 -3.327 1.00 88.00 119 PHE A O 1
ATOM 932 N N . THR A 1 120 ? 7.081 -10.630 -4.654 1.00 88.06 120 THR A N 1
ATOM 933 C CA . THR A 1 120 ? 8.528 -10.828 -4.607 1.00 88.06 120 THR A CA 1
ATOM 934 C C . THR A 1 120 ? 9.111 -10.114 -3.387 1.00 88.06 120 THR A C 1
ATOM 936 O O . THR A 1 120 ? 8.580 -9.104 -2.940 1.00 88.06 120 THR A O 1
ATOM 939 N N . ALA A 1 121 ? 10.232 -10.587 -2.840 1.00 83.38 121 ALA A N 1
ATOM 940 C CA . ALA A 1 121 ? 10.929 -9.829 -1.796 1.00 83.38 121 ALA A CA 1
ATOM 941 C C . ALA A 1 121 ? 11.664 -8.603 -2.376 1.00 83.38 121 ALA A C 1
ATOM 943 O O . ALA A 1 121 ? 11.637 -7.526 -1.789 1.00 83.38 121 ALA A O 1
ATOM 944 N N . ASN A 1 122 ? 12.285 -8.772 -3.553 1.00 86.44 122 ASN A N 1
ATOM 945 C CA . ASN A 1 122 ? 13.222 -7.808 -4.145 1.00 86.44 122 ASN A CA 1
ATOM 946 C C . ASN A 1 122 ? 12.919 -7.462 -5.616 1.00 86.44 122 ASN A C 1
ATOM 948 O O . ASN A 1 122 ? 13.781 -6.916 -6.300 1.00 86.44 122 ASN A O 1
ATOM 952 N N . GLY A 1 123 ? 11.731 -7.787 -6.136 1.00 86.50 123 GLY A N 1
ATOM 953 C CA . GLY A 1 123 ? 11.352 -7.515 -7.529 1.00 86.50 123 GLY A CA 1
ATOM 954 C C . GLY A 1 123 ? 10.940 -6.061 -7.754 1.00 86.50 123 GLY A C 1
ATOM 955 O O . GLY A 1 123 ? 9.828 -5.793 -8.201 1.00 86.50 123 GLY A O 1
ATOM 956 N N . TRP A 1 124 ? 11.820 -5.127 -7.403 1.00 89.00 124 TRP A N 1
ATOM 957 C CA . TRP A 1 124 ? 11.602 -3.695 -7.571 1.00 89.00 124 TRP A CA 1
ATOM 958 C C . TRP A 1 124 ? 11.689 -3.299 -9.044 1.00 89.00 124 TRP A C 1
ATOM 960 O O . TRP A 1 124 ? 12.642 -3.649 -9.740 1.00 89.00 124 TRP A O 1
ATOM 970 N N . VAL A 1 125 ? 10.714 -2.522 -9.502 1.00 85.69 125 VAL A N 1
ATOM 971 C CA . VAL A 1 125 ? 10.671 -1.938 -10.844 1.00 85.69 125 VAL A CA 1
ATOM 972 C C . VAL A 1 125 ? 10.611 -0.424 -10.694 1.00 85.69 125 VAL A C 1
ATOM 974 O O . VAL A 1 125 ? 9.772 0.101 -9.959 1.00 85.69 125 VAL A O 1
ATOM 977 N N . GLN A 1 126 ? 11.512 0.293 -11.364 1.00 86.88 126 GLN A N 1
ATOM 978 C CA . GLN A 1 126 ? 11.477 1.753 -11.382 1.00 86.88 126 GLN A CA 1
ATOM 979 C C . GLN A 1 126 ? 10.170 2.218 -12.034 1.00 86.88 126 GLN A C 1
ATOM 981 O O . GLN A 1 126 ? 9.851 1.808 -13.146 1.00 86.88 126 GLN A O 1
ATOM 986 N N . SER A 1 127 ? 9.411 3.064 -11.339 1.00 83.31 127 SER A N 1
ATOM 987 C CA . SER A 1 127 ? 8.147 3.608 -11.846 1.00 83.31 127 SER A CA 1
ATOM 988 C C . SER A 1 127 ? 8.353 5.020 -12.378 1.00 83.31 127 SER A C 1
ATOM 990 O O . SER A 1 127 ? 8.163 5.287 -13.560 1.00 83.31 127 SER A O 1
ATOM 992 N N . TYR A 1 128 ? 8.795 5.927 -11.513 1.00 77.12 128 TYR A N 1
ATOM 993 C CA . TYR A 1 128 ? 9.100 7.296 -11.892 1.00 77.12 128 TYR A CA 1
ATOM 994 C C . TYR A 1 128 ? 10.120 7.858 -10.924 1.00 77.12 128 TYR A C 1
ATOM 996 O O . TYR A 1 128 ? 10.009 7.668 -9.712 1.00 77.12 128 TYR A O 1
ATOM 1004 N N . GLY A 1 129 ? 11.088 8.618 -11.417 1.00 85.56 129 GLY A N 1
ATOM 1005 C CA . GLY A 1 129 ? 12.038 9.189 -10.490 1.00 85.56 129 GLY A CA 1
ATOM 1006 C C . GLY A 1 129 ? 12.937 8.104 -9.871 1.00 85.56 129 GLY A C 1
ATOM 1007 O O . GLY A 1 129 ? 13.219 7.064 -10.472 1.00 85.56 129 GLY A O 1
ATOM 1008 N N . SER A 1 130 ? 13.325 8.325 -8.620 1.00 81.88 130 SER A N 1
ATOM 1009 C CA . SER A 1 130 ? 13.961 7.314 -7.778 1.00 81.88 130 SER A CA 1
ATOM 1010 C C . SER A 1 130 ? 12.923 6.423 -7.086 1.00 81.88 130 SER A C 1
ATOM 1012 O O . SER A 1 130 ? 13.260 5.705 -6.148 1.00 81.88 130 SER A O 1
ATOM 1014 N N .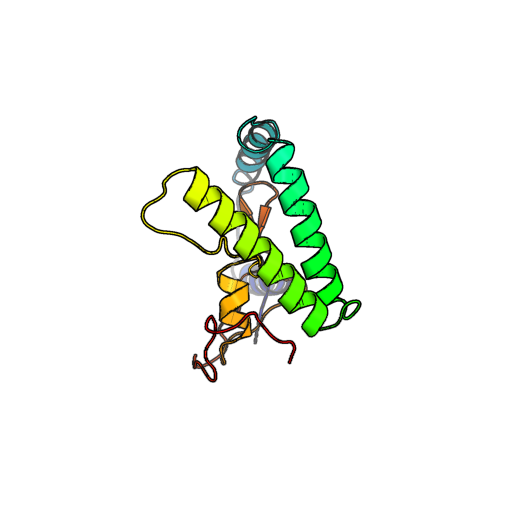 ARG A 1 131 ? 11.642 6.511 -7.481 1.00 76.56 131 ARG A N 1
ATOM 1015 C CA . ARG A 1 131 ? 10.550 5.734 -6.898 1.00 76.56 131 ARG A CA 1
ATOM 1016 C C . ARG A 1 131 ? 10.433 4.405 -7.627 1.00 76.56 131 ARG A C 1
ATOM 1018 O O . ARG A 1 131 ? 10.180 4.354 -8.833 1.00 76.56 131 ARG A O 1
ATOM 1025 N N . CYS A 1 132 ? 10.562 3.337 -6.857 1.00 85.19 132 CYS A N 1
ATOM 1026 C CA . CYS A 1 132 ? 10.330 1.981 -7.317 1.00 85.19 132 CYS A CA 1
ATOM 1027 C C . CYS A 1 132 ? 9.002 1.468 -6.766 1.00 85.19 132 CYS A C 1
ATOM 1029 O O . CYS A 1 132 ? 8.584 1.838 -5.668 1.00 85.19 132 CYS A O 1
ATOM 1031 N N . VAL A 1 133 ? 8.355 0.607 -7.538 1.00 86.12 133 VAL A N 1
ATOM 1032 C CA . VAL A 1 133 ? 7.189 -0.169 -7.122 1.00 86.12 133 VAL A CA 1
ATOM 1033 C C . VAL A 1 133 ? 7.567 -1.639 -7.101 1.00 86.12 133 VAL A C 1
ATOM 1035 O O . VAL A 1 133 ? 8.504 -2.064 -7.778 1.00 86.12 133 VAL A O 1
ATOM 1038 N N . LYS A 1 134 ? 6.838 -2.421 -6.318 1.00 89.69 134 LYS A N 1
ATOM 1039 C CA . LYS A 1 134 ? 6.983 -3.870 -6.268 1.00 89.69 134 LYS A CA 1
ATOM 1040 C C . LYS A 1 134 ? 5.682 -4.469 -6.801 1.00 89.69 134 LYS A C 1
ATOM 1042 O O . LYS A 1 134 ? 4.741 -4.642 -6.028 1.00 89.69 134 LYS A O 1
ATOM 1047 N N . PRO A 1 135 ? 5.586 -4.704 -8.119 1.00 88.38 135 PRO A N 1
ATOM 1048 C CA . PRO A 1 135 ? 4.349 -5.186 -8.701 1.00 88.38 135 PRO A CA 1
ATOM 1049 C C . PRO A 1 135 ? 4.046 -6.608 -8.199 1.00 88.38 135 PRO A C 1
ATOM 1051 O O . PRO A 1 135 ? 4.965 -7.432 -8.103 1.00 88.38 135 PRO A O 1
ATOM 1054 N N . PRO A 1 136 ? 2.776 -6.918 -7.888 1.00 90.25 136 PRO A N 1
ATOM 1055 C CA . PRO A 1 136 ? 2.357 -8.298 -7.697 1.00 90.25 136 PRO A CA 1
ATOM 1056 C C . PRO A 1 136 ? 2.477 -9.092 -8.999 1.00 90.25 136 PRO A C 1
ATOM 1058 O O . PRO A 1 136 ? 2.408 -8.541 -10.099 1.00 90.25 136 PRO A O 1
ATOM 1061 N N . ILE A 1 137 ? 2.584 -10.409 -8.868 1.00 90.56 137 ILE A N 1
ATOM 1062 C CA . ILE A 1 137 ? 2.568 -11.350 -9.985 1.00 90.56 137 ILE A CA 1
ATOM 1063 C C . ILE A 1 137 ? 1.302 -12.192 -9.872 1.00 90.56 137 ILE A C 1
ATOM 1065 O O . ILE A 1 137 ? 1.142 -12.932 -8.905 1.00 90.56 137 ILE A O 1
ATOM 1069 N N . ILE A 1 138 ? 0.427 -12.108 -10.872 1.00 92.19 138 ILE A N 1
ATOM 1070 C CA . ILE A 1 138 ? -0.693 -13.041 -11.018 1.00 92.19 138 ILE A CA 1
ATOM 1071 C C . ILE A 1 138 ? -0.146 -14.295 -11.703 1.00 92.19 138 ILE A C 1
ATOM 1073 O O . ILE A 1 138 ? 0.366 -14.210 -12.819 1.00 92.19 138 ILE A O 1
ATOM 1077 N N . TYR A 1 139 ? -0.192 -15.439 -11.024 1.00 89.81 139 TYR A N 1
ATOM 1078 C CA . TYR A 1 139 ? 0.357 -16.706 -11.532 1.00 89.81 139 TYR A CA 1
ATOM 1079 C C . TYR A 1 139 ? -0.709 -17.771 -11.812 1.00 89.81 139 TYR A C 1
ATOM 1081 O O . TYR A 1 139 ? -0.380 -18.820 -12.364 1.00 89.81 139 TYR A O 1
ATOM 1089 N N . GLY A 1 140 ? -1.958 -17.518 -11.428 1.00 91.50 140 GLY A N 1
ATOM 1090 C CA . GLY A 1 140 ? -3.081 -18.432 -11.605 1.00 91.50 140 GLY A CA 1
ATOM 1091 C C . GLY A 1 140 ? -4.415 -17.715 -11.423 1.00 91.50 140 GLY A C 1
ATOM 1092 O O . GLY A 1 140 ? -4.453 -16.486 -11.330 1.00 91.50 140 GLY A O 1
ATOM 1093 N N . ASP A 1 141 ? -5.495 -18.491 -11.364 1.00 94.31 141 ASP A N 1
ATOM 1094 C CA . ASP A 1 141 ? -6.848 -17.958 -11.214 1.00 94.31 141 ASP A CA 1
ATOM 1095 C C . ASP A 1 141 ? -7.009 -17.183 -9.904 1.00 94.31 141 ASP A C 1
ATOM 1097 O O . ASP A 1 141 ? -6.554 -17.599 -8.834 1.00 94.31 141 ASP A O 1
ATOM 1101 N N . VAL A 1 142 ? -7.666 -16.029 -10.004 1.00 94.31 142 VAL A N 1
ATOM 1102 C CA . VAL A 1 142 ? -7.835 -15.106 -8.885 1.00 94.31 142 VAL A CA 1
ATOM 1103 C C . VAL A 1 142 ? -9.155 -15.389 -8.183 1.00 94.31 142 VAL A C 1
ATOM 1105 O O . VAL A 1 142 ? -10.224 -15.302 -8.786 1.00 94.31 142 VAL A O 1
ATOM 1108 N N . SER A 1 143 ? -9.091 -15.658 -6.881 1.00 92.88 143 SER A N 1
ATOM 1109 C CA 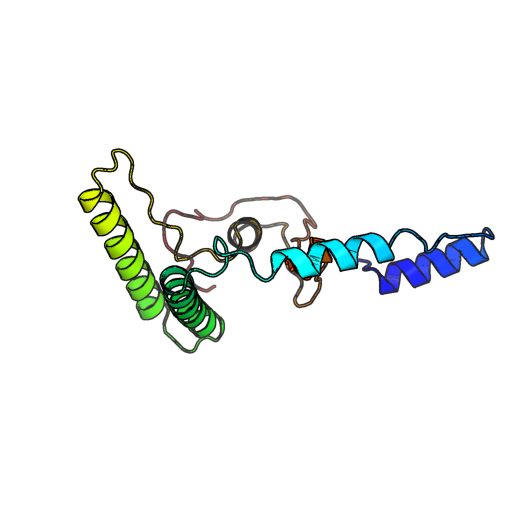. SER A 1 143 ? -10.275 -15.825 -6.035 1.00 92.88 143 SER A CA 1
ATOM 1110 C C . SER A 1 143 ? -10.115 -15.113 -4.697 1.00 92.88 143 SER A C 1
ATOM 1112 O O . SER A 1 143 ? -9.005 -14.994 -4.174 1.00 92.88 143 SER A O 1
ATOM 1114 N N . ARG A 1 144 ? -11.238 -14.668 -4.122 1.00 93.12 144 ARG A N 1
ATOM 1115 C CA . ARG A 1 144 ? -11.294 -14.004 -2.815 1.00 93.12 144 ARG A CA 1
ATOM 1116 C C . ARG A 1 144 ? -11.785 -14.981 -1.738 1.00 93.12 144 ARG A C 1
ATOM 1118 O O . ARG A 1 144 ? -13.000 -15.143 -1.616 1.00 93.12 144 ARG A O 1
ATOM 1125 N N . PRO A 1 145 ? -10.891 -15.598 -0.946 1.00 88.44 145 PRO A N 1
ATOM 1126 C CA . PRO A 1 145 ? -11.291 -16.582 0.058 1.00 88.44 145 PRO A CA 1
ATOM 1127 C C . PRO A 1 145 ? -11.984 -15.951 1.275 1.00 88.44 145 PRO A C 1
ATOM 1129 O O . PRO A 1 145 ? -12.883 -16.560 1.840 1.00 88.44 145 PRO A O 1
ATOM 1132 N N . ASN A 1 146 ? -11.600 -14.728 1.665 1.00 88.06 146 ASN A N 1
ATOM 1133 C CA . ASN A 1 146 ? -12.083 -14.061 2.879 1.00 88.06 146 ASN A CA 1
ATOM 1134 C C . ASN A 1 146 ? -12.444 -12.580 2.623 1.00 88.06 146 ASN A C 1
ATOM 1136 O O . ASN A 1 146 ? -11.945 -11.981 1.664 1.00 88.06 146 ASN A O 1
ATOM 1140 N N . PRO A 1 147 ? -13.294 -11.948 3.461 1.00 88.62 147 PRO A N 1
ATOM 1141 C CA . PRO A 1 147 ? -13.508 -10.498 3.434 1.00 88.62 147 PRO A CA 1
ATOM 1142 C C . PRO A 1 147 ? -12.203 -9.725 3.686 1.00 88.62 147 PRO A C 1
ATOM 1144 O O . PRO A 1 147 ? -11.484 -10.048 4.622 1.00 88.62 147 PRO A O 1
ATOM 1147 N N . MET A 1 148 ? -11.924 -8.688 2.885 1.00 85.44 148 MET A N 1
ATOM 1148 C CA . MET A 1 148 ? -10.595 -8.042 2.852 1.00 85.44 148 MET A CA 1
ATOM 1149 C C . MET A 1 148 ? -10.489 -6.718 3.623 1.00 85.44 148 MET A C 1
ATOM 1151 O O . MET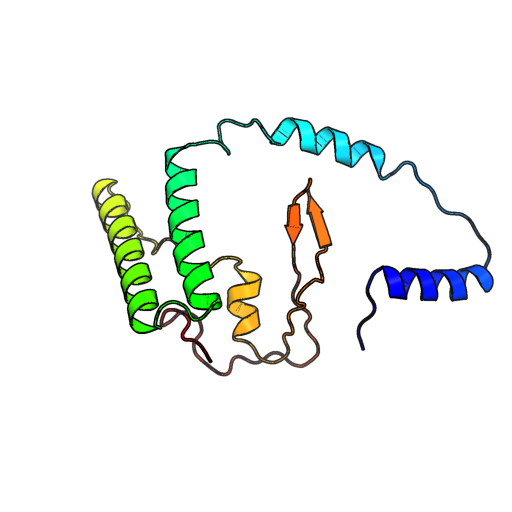 A 1 148 ? -9.393 -6.296 3.966 1.00 85.44 148 MET A O 1
ATOM 1155 N N . THR A 1 149 ? -11.611 -6.028 3.845 1.00 83.00 149 THR A N 1
ATOM 1156 C CA . THR A 1 149 ? -11.647 -4.675 4.443 1.00 83.00 149 THR A CA 1
ATOM 1157 C C . THR A 1 149 ? -12.632 -4.554 5.603 1.00 83.00 149 THR A C 1
ATOM 1159 O O . THR A 1 149 ? -12.754 -3.491 6.199 1.00 83.00 149 THR A O 1
ATOM 1162 N N . ALA A 1 150 ? -13.340 -5.636 5.946 1.00 76.12 150 ALA A N 1
ATOM 1163 C CA . ALA A 1 150 ? -14.322 -5.629 7.032 1.00 76.12 150 ALA A CA 1
ATOM 1164 C C . ALA A 1 150 ? -13.670 -5.469 8.420 1.00 76.12 150 ALA A C 1
ATOM 1166 O O . ALA A 1 150 ? -14.317 -5.016 9.360 1.00 76.12 150 ALA A O 1
ATOM 1167 N N . ARG A 1 151 ? -12.395 -5.858 8.555 1.00 70.25 151 ARG A N 1
ATOM 1168 C CA . ARG A 1 151 ? -11.553 -5.673 9.744 1.00 70.25 151 ARG A CA 1
ATOM 1169 C C . ARG A 1 151 ? -10.111 -5.380 9.306 1.00 70.25 151 ARG A C 1
ATOM 1171 O O . ARG A 1 151 ? -9.754 -5.765 8.191 1.00 70.25 151 ARG A O 1
ATOM 1178 N N . PRO A 1 152 ? -9.287 -4.725 10.151 1.00 62.41 152 PRO A N 1
ATOM 1179 C CA . PRO A 1 152 ? -7.859 -4.578 9.887 1.00 62.41 152 PRO A CA 1
ATOM 1180 C C . PRO A 1 152 ? -7.215 -5.941 9.634 1.00 62.41 152 PRO A C 1
ATOM 1182 O O . PRO A 1 152 ? -7.642 -6.943 10.208 1.00 62.41 152 PRO A O 1
ATOM 1185 N N . LYS A 1 153 ? -6.195 -5.963 8.773 1.00 61.78 153 LYS A N 1
ATOM 1186 C CA . LYS A 1 153 ? -5.491 -7.193 8.413 1.00 61.78 153 LYS A CA 1
ATOM 1187 C C . LYS A 1 153 ? -4.903 -7.831 9.675 1.00 61.78 153 LYS A C 1
ATOM 1189 O O . LYS A 1 153 ? -4.069 -7.218 10.335 1.00 61.78 153 LYS A O 1
ATOM 1194 N N . THR A 1 154 ? -5.335 -9.052 9.956 1.00 54.94 154 THR A N 1
ATOM 1195 C CA . THR A 1 154 ? -4.786 -9.930 10.990 1.00 54.94 154 THR A CA 1
ATOM 1196 C C . THR A 1 154 ? -3.665 -10.770 10.379 1.00 54.94 154 THR A C 1
ATOM 1198 O O . THR A 1 154 ? -3.669 -11.034 9.170 1.00 54.94 154 THR A O 1
ATOM 1201 N N . ALA A 1 155 ? -2.662 -11.146 11.163 1.00 49.16 155 ALA A N 1
ATOM 1202 C CA . ALA A 1 155 ? -1.533 -11.911 10.650 1.00 49.16 155 ALA A CA 1
ATOM 1203 C C . ALA A 1 155 ? -1.995 -13.354 10.427 1.00 49.16 155 ALA A C 1
ATOM 1205 O O . ALA A 1 155 ? -2.632 -13.943 11.296 1.00 49.16 155 ALA A O 1
ATOM 1206 N N . ALA A 1 156 ? -1.689 -13.902 9.250 1.00 43.62 156 ALA A N 1
ATOM 1207 C CA . ALA A 1 156 ? -1.766 -15.337 8.993 1.00 43.62 156 ALA A CA 1
ATOM 1208 C C . ALA A 1 156 ? -0.444 -16.011 9.385 1.00 43.62 156 ALA A C 1
ATOM 1210 O O . ALA A 1 156 ? 0.624 -15.372 9.196 1.00 43.62 156 ALA A O 1
#

Sequence (156 aa):
MVAFVAQKVVEVNALAKALSGAKDEAFFSANAAAQASRKSSPRVTNETGQKATVELGRVRREYKAKKISEEEYVKSIKEEIKKVVDLQEELDIDVLVHGEPERNDMVEYFGEQLSGFAFTANGWVQSYGSRCVKPPIIYGDVSRPNPMTARPKTAA

InterPro domains:
  IPR002629 Cobalamin-independent methionine synthase MetE, C-terminal/archaeal [PF01717] (53-153)
  IPR038071 UROD/MetE-like superfamily [G3DSA:3.20.20.210] (35-156)
  IPR038071 UROD/MetE-like superfamily [SSF51726] (54-150)

Foldseek 3Di:
DDDDPVNVVVVVVVVCVVPDDDDDDPPPPVQAVVQVVVPPDPVVPDPVVVVVVVVLVVLLVCVVVVNDALVRSQVVLVVQLVVQQVVCVVVVPPDGDSPPSLDDDPQCQVLVQKPQKDWDPPCWDDDGHVDTDGDIDRRDDIDHPDDRPPGRDDDD

Organism: NCBI:txid402998

Secondary structure (DSSP, 8-state):
----HHHHHHHHHHHHHTT------TTSSHHHHHHHTTTT-TTT--HHHHHHHHHHHHHHHHHHTT-S-HHHHHHHHHHHHHHHHHHHHHTT-SS-----TT-S-HHHHHHTTSEEEE--SS--EEEETTEEE---EEEEEEE--S-SSSSPPPP-

pLDDT: mean 78.31, std 13.36, range [43.62, 94.94]